Protein AF-A0A4W5QCX8-F1 (afdb_monomer)

Organism: NCBI:txid62062

Mean predicted aligned error: 12.73 Å

Radius of gyration: 21.73 Å; Cα contacts (8 Å, |Δi|>4): 89; chains: 1; bounding box: 60×42×51 Å

Secondary structure (DSSP, 8-state):
-HHHHHHHHHHHHHHHTSPPP-------TT-----------S----------S-S-EEEEEEE-SS-EEEEEEETTEEEEEEEETTEEEEEEE-----------

Structure (mmCIF, N/CA/C/O backbone):
data_AF-A0A4W5QCX8-F1
#
_entry.id   AF-A0A4W5QCX8-F1
#
loop_
_atom_site.group_PDB
_atom_site.id
_atom_site.type_symbol
_atom_site.label_atom_id
_atom_site.label_alt_id
_atom_site.label_comp_id
_atom_site.label_asym_id
_atom_site.label_entity_id
_atom_site.label_seq_id
_atom_site.pdbx_PDB_ins_code
_atom_site.Cartn_x
_atom_site.Cartn_y
_atom_site.Cartn_z
_atom_site.occupancy
_atom_site.B_iso_or_equiv
_atom_site.auth_seq_id
_atom_site.auth_comp_id
_atom_site.auth_asym_id
_atom_site.auth_atom_id
_atom_site.pdbx_PDB_model_num
ATOM 1 N N . MET A 1 1 ? 42.372 27.118 -19.068 1.00 62.50 1 MET A N 1
ATOM 2 C CA . MET A 1 1 ? 42.014 26.450 -17.790 1.00 62.50 1 MET A CA 1
ATOM 3 C C . MET A 1 1 ? 40.749 27.008 -17.118 1.00 62.50 1 MET A C 1
ATOM 5 O O . MET A 1 1 ? 39.913 26.210 -16.719 1.00 62.50 1 MET A O 1
ATOM 9 N N . ARG A 1 2 ? 40.553 28.337 -17.000 1.00 69.81 2 ARG A N 1
ATOM 10 C CA . ARG A 1 2 ? 39.353 28.930 -16.353 1.00 69.81 2 ARG A CA 1
ATOM 11 C C . ARG A 1 2 ? 38.047 28.743 -17.140 1.00 69.81 2 ARG A C 1
ATOM 13 O O . ARG A 1 2 ? 37.049 28.346 -16.555 1.00 69.81 2 ARG A O 1
ATOM 20 N N . ALA A 1 3 ? 38.078 28.945 -18.459 1.00 70.00 3 ALA A N 1
ATOM 21 C CA . ALA A 1 3 ? 36.907 28.756 -19.322 1.00 70.00 3 ALA A CA 1
ATOM 22 C C . ALA A 1 3 ? 36.401 27.301 -19.319 1.00 70.00 3 ALA A C 1
ATOM 24 O O . ALA A 1 3 ? 35.207 27.068 -19.205 1.00 70.00 3 ALA A O 1
ATOM 25 N N . LEU A 1 4 ? 37.314 26.322 -19.327 1.00 72.94 4 LEU A N 1
ATOM 26 C CA . LEU A 1 4 ? 36.968 24.898 -19.260 1.00 72.94 4 LEU A CA 1
ATOM 27 C C . LEU A 1 4 ? 36.272 24.535 -17.938 1.00 72.94 4 LEU A C 1
ATOM 29 O O . LEU A 1 4 ? 35.305 23.785 -17.941 1.00 72.94 4 LEU A O 1
ATOM 33 N N . ARG A 1 5 ? 36.719 25.111 -16.812 1.00 75.31 5 ARG A N 1
ATOM 34 C CA . ARG A 1 5 ? 36.055 24.940 -15.509 1.00 75.31 5 ARG A CA 1
ATOM 35 C C . ARG A 1 5 ? 34.653 25.542 -15.482 1.00 75.31 5 ARG A C 1
ATOM 37 O O . ARG A 1 5 ? 33.764 24.929 -14.912 1.00 75.31 5 ARG A O 1
ATOM 44 N N . LEU A 1 6 ? 34.461 26.715 -16.084 1.00 76.12 6 LEU A N 1
ATOM 45 C CA . LEU A 1 6 ? 33.152 27.375 -16.133 1.00 76.12 6 LEU A CA 1
ATOM 46 C C . LEU A 1 6 ? 32.160 26.597 -17.005 1.00 76.12 6 LEU A C 1
ATOM 48 O O . LEU A 1 6 ? 31.014 26.436 -16.604 1.00 76.12 6 LEU A O 1
ATOM 52 N N . VAL A 1 7 ? 32.622 26.043 -18.130 1.00 78.44 7 VAL A N 1
ATOM 53 C CA . VAL A 1 7 ? 31.815 25.167 -18.998 1.00 78.44 7 VAL A CA 1
ATOM 54 C C . VAL A 1 7 ? 31.485 23.840 -18.303 1.00 78.44 7 VAL A C 1
ATOM 56 O O . VAL A 1 7 ? 30.352 23.372 -18.360 1.00 78.44 7 VAL A O 1
ATOM 59 N N . LEU A 1 8 ? 32.443 23.247 -17.585 1.00 77.25 8 LEU A N 1
ATOM 60 C CA . LEU A 1 8 ? 32.191 22.045 -16.782 1.00 77.25 8 LEU A CA 1
ATOM 61 C C . LEU A 1 8 ? 31.176 22.313 -15.661 1.00 77.25 8 LEU A C 1
ATOM 63 O O . LEU A 1 8 ? 30.283 21.500 -15.449 1.00 77.25 8 LEU A O 1
ATOM 67 N N . LEU A 1 9 ? 31.269 23.460 -14.981 1.00 77.44 9 LEU A N 1
ATOM 68 C CA . LEU A 1 9 ? 30.320 23.865 -13.940 1.00 77.44 9 LEU A CA 1
ATOM 69 C C . LEU A 1 9 ? 28.922 24.135 -14.508 1.00 77.44 9 LEU A C 1
ATOM 71 O O . LEU A 1 9 ? 27.941 23.713 -13.901 1.00 77.44 9 LEU A O 1
ATOM 75 N N . SER A 1 10 ? 28.815 24.780 -15.675 1.00 77.69 10 SER A N 1
ATOM 76 C CA . SER A 1 10 ? 27.518 25.088 -16.290 1.00 77.69 10 SER A CA 1
ATOM 77 C C . SER A 1 10 ? 26.776 23.845 -16.781 1.00 77.69 10 SER A C 1
ATOM 79 O O . SER A 1 10 ? 25.553 23.867 -16.851 1.00 77.69 10 SER A O 1
ATOM 81 N N . VAL A 1 11 ? 27.493 22.767 -17.113 1.00 76.62 11 VAL A N 1
ATOM 82 C CA . VAL A 1 11 ? 26.894 21.475 -17.491 1.00 76.62 11 VAL A CA 1
ATOM 83 C C . VAL A 1 11 ? 26.642 20.593 -16.265 1.00 76.62 11 VAL A C 1
ATOM 85 O O . VAL A 1 11 ? 25.606 19.940 -16.185 1.00 76.62 11 VAL A O 1
ATOM 88 N N . ALA A 1 12 ? 27.537 20.593 -15.275 1.00 74.88 12 ALA A N 1
ATOM 89 C CA . ALA A 1 12 ? 27.390 19.763 -14.079 1.00 74.88 12 ALA A CA 1
ATOM 90 C C . ALA A 1 12 ? 26.248 20.227 -13.159 1.00 74.88 12 ALA A C 1
ATOM 92 O O . ALA A 1 12 ? 25.556 19.394 -12.578 1.00 74.88 12 ALA A O 1
ATOM 93 N N . LEU A 1 13 ? 26.025 21.539 -13.041 1.00 74.19 13 LEU A N 1
ATOM 94 C CA . LEU A 1 13 ? 24.996 22.108 -12.168 1.00 74.19 13 LEU A CA 1
ATOM 95 C C . LEU A 1 13 ? 23.558 21.665 -12.528 1.00 74.19 13 LEU A C 1
ATOM 97 O O . LEU A 1 13 ? 22.856 21.217 -11.626 1.00 74.19 13 LE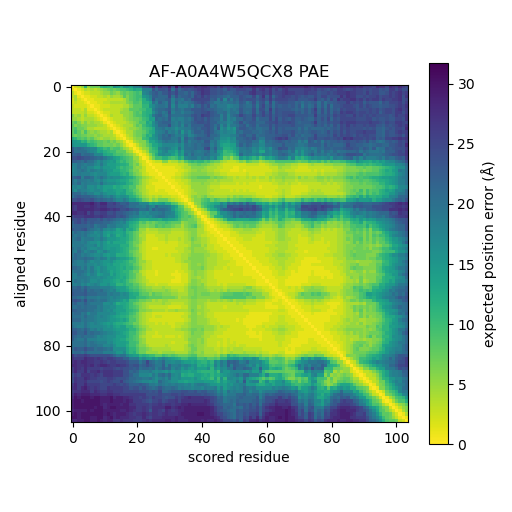U A O 1
ATOM 101 N N . PRO A 1 14 ? 23.105 21.692 -13.800 1.00 71.81 14 PRO A N 1
ATOM 102 C CA . PRO A 1 14 ? 21.791 21.158 -14.162 1.00 71.81 14 PRO A CA 1
ATOM 103 C C . PRO A 1 14 ? 21.706 19.631 -14.025 1.00 71.81 14 PRO A C 1
ATOM 105 O O . PRO A 1 14 ? 20.638 19.125 -13.698 1.00 71.81 14 PRO A O 1
ATOM 108 N N . LEU A 1 15 ? 22.819 18.904 -14.198 1.00 67.50 15 LEU A N 1
ATOM 109 C CA . LEU A 1 15 ? 22.906 17.453 -13.966 1.00 67.50 15 LEU A CA 1
ATOM 110 C C . LEU A 1 15 ? 22.689 17.069 -12.488 1.00 67.50 15 LEU A C 1
ATOM 112 O O . LEU A 1 15 ? 22.134 16.013 -12.199 1.00 67.50 15 LEU A O 1
ATOM 116 N N . LEU A 1 16 ? 23.078 17.941 -11.557 1.00 67.88 16 LEU A N 1
ATOM 117 C CA . LEU A 1 16 ? 22.834 17.790 -10.115 1.00 67.88 16 LEU A CA 1
ATOM 118 C C . LEU A 1 16 ? 21.403 18.170 -9.702 1.00 67.88 16 LEU A C 1
ATOM 120 O O . LEU A 1 16 ? 20.963 17.797 -8.617 1.00 67.88 16 LEU A O 1
ATOM 124 N N . CYS A 1 17 ? 20.683 18.906 -10.552 1.00 69.56 17 CYS A N 1
ATOM 125 C CA . CYS A 1 17 ? 19.312 19.355 -10.311 1.00 69.56 17 CYS A CA 1
ATOM 126 C C . CYS A 1 17 ? 18.255 18.477 -10.994 1.00 69.56 17 CYS A C 1
ATOM 128 O O . CYS A 1 17 ? 17.079 18.851 -10.986 1.00 69.56 17 CYS A O 1
ATOM 130 N N . LEU A 1 18 ? 18.627 17.330 -11.583 1.00 71.00 18 LEU A N 1
ATOM 131 C CA . LEU A 1 18 ? 17.606 16.382 -12.023 1.00 71.00 18 LEU A CA 1
ATOM 132 C C . LEU A 1 18 ? 16.787 15.952 -10.798 1.00 71.00 18 LEU A C 1
ATOM 134 O O . LEU A 1 18 ? 17.379 15.626 -9.764 1.00 71.00 18 LEU A O 1
ATOM 138 N N . PRO A 1 19 ? 15.444 15.935 -10.892 1.00 65.62 19 PRO A N 1
ATOM 139 C CA . PRO A 1 19 ? 14.626 15.363 -9.840 1.00 65.62 19 PRO A CA 1
ATOM 140 C C . PRO A 1 19 ? 15.120 13.939 -9.603 1.00 65.62 19 PRO A C 1
ATOM 142 O O . PRO A 1 19 ? 15.211 13.138 -10.538 1.00 65.62 19 PRO A O 1
ATOM 145 N N . SER A 1 20 ? 15.505 13.650 -8.360 1.00 65.94 20 SER A N 1
ATOM 146 C CA . SER A 1 20 ? 15.902 12.306 -7.981 1.00 65.94 20 SER A CA 1
ATOM 147 C C . SER A 1 20 ? 14.762 11.361 -8.365 1.00 65.94 20 SER A C 1
ATOM 149 O O . SER A 1 20 ? 13.595 11.680 -8.106 1.00 65.94 20 SER A O 1
ATOM 151 N N . PRO A 1 21 ? 15.053 10.227 -9.027 1.00 62.56 21 PRO A N 1
ATOM 152 C CA . PRO A 1 21 ? 14.012 9.270 -9.353 1.00 62.56 21 PRO A CA 1
ATOM 153 C C . PRO A 1 21 ? 13.273 8.930 -8.059 1.00 62.56 21 PRO A C 1
ATOM 155 O O . PRO A 1 21 ? 13.897 8.628 -7.040 1.00 62.56 21 PRO A O 1
ATOM 158 N N . SER A 1 22 ?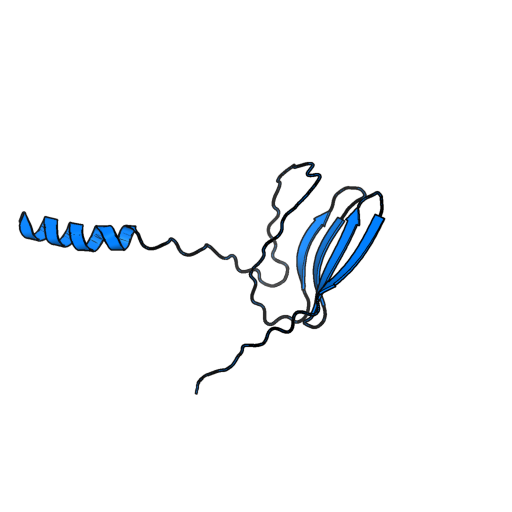 11.944 9.033 -8.069 1.00 61.22 22 SER A N 1
ATOM 159 C CA . SER A 1 22 ? 11.125 8.530 -6.971 1.00 61.22 22 SER A CA 1
ATOM 160 C C . SER A 1 22 ? 11.506 7.065 -6.774 1.00 61.22 22 SER A C 1
ATOM 162 O O . SER A 1 22 ? 11.316 6.257 -7.686 1.00 61.22 22 SER A O 1
ATOM 164 N N . HIS A 1 23 ? 12.126 6.736 -5.641 1.00 71.44 23 HIS A N 1
ATOM 165 C CA . HIS A 1 23 ? 12.666 5.403 -5.403 1.00 71.44 23 HIS A CA 1
ATOM 166 C C . HIS A 1 23 ? 11.489 4.444 -5.193 1.00 71.44 23 HIS A C 1
ATOM 168 O O . HIS A 1 23 ? 10.935 4.348 -4.102 1.00 71.44 23 HIS A O 1
ATOM 174 N N . GLY A 1 24 ? 11.055 3.784 -6.265 1.00 83.50 24 GLY A N 1
ATOM 175 C CA . GLY A 1 24 ? 10.098 2.688 -6.189 1.00 83.50 24 GLY A CA 1
ATOM 176 C C . GLY A 1 24 ? 10.780 1.428 -5.660 1.00 83.50 24 GLY A C 1
ATOM 177 O O . GLY A 1 24 ? 11.941 1.167 -5.973 1.00 83.50 24 GLY A O 1
ATOM 178 N N . ALA A 1 25 ? 10.056 0.630 -4.881 1.00 90.56 25 ALA A N 1
ATOM 179 C CA . ALA A 1 25 ? 10.496 -0.696 -4.461 1.00 90.56 25 ALA A CA 1
ATOM 180 C C . ALA A 1 25 ? 9.78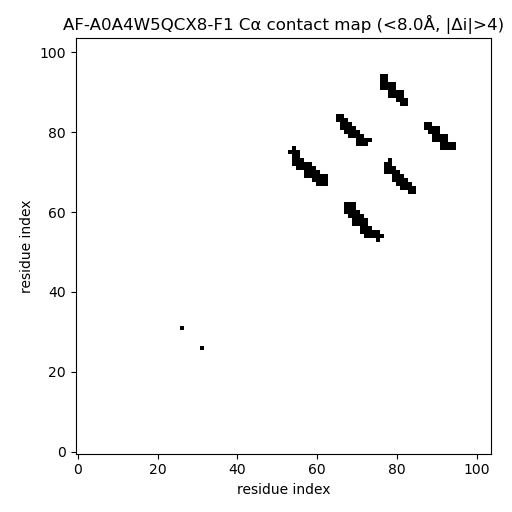2 -1.771 -5.293 1.00 90.56 25 ALA A C 1
ATOM 182 O O . ALA A 1 25 ? 8.605 -1.629 -5.627 1.00 90.56 25 ALA A O 1
ATOM 183 N N . SER A 1 26 ? 10.498 -2.844 -5.632 1.00 93.06 26 SER A N 1
ATOM 184 C CA . SER A 1 26 ? 9.917 -4.026 -6.277 1.00 93.06 26 SER A CA 1
ATOM 185 C C . SER A 1 26 ? 9.820 -5.162 -5.268 1.00 93.06 26 SER A C 1
ATOM 187 O O . SER A 1 26 ? 10.792 -5.457 -4.579 1.00 93.06 26 SER A O 1
ATOM 189 N N . TYR A 1 27 ? 8.656 -5.803 -5.217 1.00 94.06 27 TYR A N 1
ATOM 190 C CA . TYR A 1 27 ? 8.374 -6.943 -4.351 1.00 94.06 27 TYR A CA 1
ATOM 191 C C . TYR A 1 27 ? 8.055 -8.160 -5.222 1.00 94.06 27 TYR A C 1
ATOM 193 O O . TYR A 1 27 ? 7.246 -8.072 -6.150 1.00 94.06 27 TYR A O 1
ATOM 201 N N . PHE A 1 28 ? 8.693 -9.292 -4.934 1.00 92.50 28 PHE A N 1
ATOM 202 C CA . PHE A 1 28 ? 8.548 -10.541 -5.678 1.00 92.50 28 PHE A CA 1
ATOM 203 C C . PHE A 1 28 ? 8.108 -11.661 -4.736 1.00 92.50 28 PHE A C 1
ATOM 205 O O . PHE A 1 28 ? 8.641 -11.807 -3.641 1.00 92.50 28 PHE A O 1
ATOM 212 N N . GLY A 1 29 ? 7.141 -12.468 -5.175 1.00 89.94 29 GLY A N 1
ATOM 213 C CA . GLY A 1 29 ? 6.627 -13.580 -4.376 1.00 89.94 29 GLY A CA 1
ATOM 214 C C . GLY A 1 29 ? 5.923 -13.107 -3.103 1.00 89.94 29 GLY A C 1
ATOM 215 O O . GLY A 1 29 ? 4.874 -12.462 -3.183 1.00 89.94 29 GLY A O 1
ATOM 216 N N . ASP A 1 30 ? 6.496 -13.471 -1.962 1.00 92.38 30 ASP A N 1
ATOM 217 C CA . ASP A 1 30 ? 6.040 -13.205 -0.596 1.00 92.38 30 ASP A CA 1
ATOM 218 C C . ASP A 1 30 ? 6.874 -12.130 0.124 1.00 92.38 30 ASP A C 1
ATOM 220 O O . ASP A 1 30 ? 6.673 -11.882 1.312 1.00 92.38 30 ASP A O 1
ATOM 224 N N . SER A 1 31 ? 7.786 -11.451 -0.582 1.00 95.50 31 SER A N 1
ATOM 225 C CA . SER A 1 31 ? 8.571 -10.357 -0.007 1.00 95.50 31 SER A CA 1
ATOM 226 C C . SER A 1 31 ? 7.672 -9.203 0.448 1.00 95.50 31 SER A C 1
ATOM 228 O O . SER A 1 31 ? 6.765 -8.800 -0.284 1.00 95.50 31 SER A O 1
ATOM 230 N N . PHE A 1 32 ? 7.982 -8.603 1.594 1.00 94.75 32 PHE A N 1
ATOM 231 C CA . PHE A 1 32 ? 7.259 -7.452 2.129 1.00 94.75 32 PHE A CA 1
ATOM 232 C C . PHE A 1 32 ? 8.207 -6.500 2.866 1.00 94.75 32 PHE A C 1
ATOM 234 O O . PHE A 1 32 ? 9.334 -6.852 3.209 1.00 94.75 32 PHE A O 1
ATOM 241 N N . CYS A 1 33 ? 7.739 -5.279 3.119 1.00 92.75 33 CYS A N 1
ATOM 242 C CA . CYS A 1 33 ? 8.385 -4.340 4.030 1.00 92.75 33 CYS A CA 1
ATOM 243 C C . CYS A 1 33 ? 7.442 -4.069 5.201 1.00 92.75 33 CYS A C 1
ATOM 245 O O . CYS A 1 33 ? 6.239 -3.900 5.002 1.00 92.75 33 CYS A O 1
ATOM 247 N N . LYS A 1 34 ? 7.988 -4.017 6.417 1.00 91.19 34 LYS A N 1
ATOM 248 C CA . LYS A 1 34 ? 7.250 -3.616 7.612 1.00 91.19 34 LYS A CA 1
ATOM 249 C C . LYS A 1 34 ? 7.658 -2.201 7.994 1.00 91.19 34 LYS A C 1
ATOM 251 O O . LYS A 1 34 ? 8.828 -1.943 8.260 1.00 91.19 34 LYS A O 1
ATOM 256 N N . ILE A 1 35 ? 6.679 -1.306 8.054 1.00 85.88 35 ILE A N 1
ATOM 257 C CA . ILE A 1 35 ? 6.872 0.062 8.529 1.00 85.88 35 ILE A CA 1
ATOM 258 C C . ILE A 1 35 ? 6.430 0.107 9.989 1.00 85.88 35 ILE A C 1
ATOM 260 O O . ILE A 1 35 ? 5.255 -0.071 10.299 1.00 85.88 35 ILE A O 1
ATOM 264 N N . THR A 1 36 ? 7.379 0.331 10.891 1.00 78.38 36 THR A N 1
ATOM 265 C CA . THR A 1 36 ? 7.128 0.424 12.334 1.00 78.38 36 THR A CA 1
ATOM 266 C C . THR A 1 36 ? 6.942 1.893 12.715 1.00 78.38 36 THR A C 1
ATOM 268 O O . THR A 1 36 ? 7.796 2.483 13.368 1.00 78.38 36 THR A O 1
ATOM 271 N N . SER A 1 37 ? 5.867 2.527 12.247 1.00 64.19 37 SER A N 1
ATOM 272 C CA . SER A 1 37 ? 5.487 3.855 12.740 1.00 64.19 37 SER A CA 1
ATOM 273 C C . SER A 1 37 ? 4.347 3.679 13.733 1.00 64.19 37 SER A C 1
ATOM 275 O O . SER A 1 37 ? 3.250 3.275 13.359 1.00 64.19 37 SER A O 1
ATOM 277 N N . ILE A 1 38 ? 4.638 3.895 15.016 1.00 58.59 38 ILE A N 1
ATOM 278 C CA . ILE A 1 38 ? 3.620 3.935 16.066 1.00 58.59 38 ILE A CA 1
ATOM 279 C C . ILE A 1 38 ? 2.955 5.293 15.930 1.00 58.59 38 ILE A C 1
ATOM 281 O O . ILE A 1 38 ? 3.530 6.311 16.313 1.00 58.59 38 ILE A O 1
ATOM 285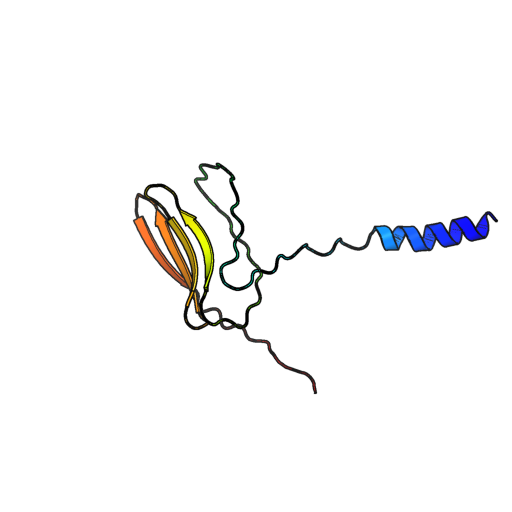 N N . GLN A 1 39 ? 1.774 5.321 15.337 1.00 56.72 39 GLN A N 1
ATOM 286 C CA . GLN A 1 39 ? 1.002 6.541 15.267 1.00 56.72 39 GLN A CA 1
ATOM 287 C C . GLN A 1 39 ? -0.464 6.163 15.448 1.00 56.72 39 GLN A C 1
ATOM 289 O O . GLN A 1 39 ? -1.076 5.525 14.599 1.00 56.72 39 GLN A O 1
ATOM 294 N N . ASP A 1 40 ? -0.971 6.485 16.634 1.00 60.16 40 ASP A N 1
ATOM 295 C CA . ASP A 1 40 ? -2.390 6.493 16.962 1.00 60.16 40 ASP A CA 1
ATOM 296 C C . ASP A 1 40 ? -3.010 7.642 16.157 1.00 60.16 40 ASP A C 1
ATOM 298 O O . ASP A 1 40 ? -2.916 8.810 16.545 1.00 60.16 40 ASP A O 1
ATOM 302 N N . VAL A 1 41 ? -3.477 7.346 14.940 1.00 62.16 41 VAL A N 1
ATOM 303 C CA . VAL A 1 41 ? -3.993 8.369 14.024 1.00 62.16 41 VAL A CA 1
ATOM 304 C C . VAL A 1 41 ? -5.491 8.203 13.864 1.00 62.16 41 VAL A C 1
ATOM 306 O O . VAL A 1 41 ? -5.975 7.219 13.314 1.00 62.16 41 VAL A O 1
ATOM 309 N N . SER A 1 42 ? -6.230 9.230 14.276 1.00 68.19 42 SER A N 1
ATOM 310 C CA . SER A 1 42 ? -7.678 9.337 14.070 1.00 68.19 42 SER A CA 1
ATOM 311 C C . SER A 1 42 ? -8.077 9.494 12.595 1.00 68.19 42 SER A C 1
ATOM 313 O O . SER A 1 42 ? -9.251 9.364 12.254 1.00 68.19 42 SER A O 1
ATOM 315 N N . SER A 1 43 ? -7.118 9.782 11.708 1.00 72.06 43 SER A N 1
ATOM 316 C CA . SER A 1 43 ? -7.319 9.903 10.262 1.00 72.06 43 SER A CA 1
ATOM 317 C C . SER A 1 43 ? -6.062 9.474 9.508 1.00 72.06 43 SER A C 1
ATOM 319 O O . SER A 1 43 ? -4.955 9.740 9.955 1.00 72.06 43 SER A O 1
ATOM 321 N N . PHE A 1 44 ? -6.200 8.838 8.349 1.00 74.38 44 PHE A N 1
ATOM 322 C CA . PHE A 1 44 ? -5.051 8.488 7.514 1.00 74.38 44 PHE A CA 1
ATOM 323 C C . PHE A 1 44 ? -5.335 8.850 6.056 1.00 74.38 44 PHE A C 1
ATOM 325 O O . PHE A 1 44 ? -6.477 8.803 5.596 1.00 74.38 44 PHE A O 1
ATOM 332 N N . HIS A 1 45 ? -4.284 9.202 5.319 1.00 79.94 45 HIS A N 1
ATOM 333 C CA . HIS A 1 45 ? -4.351 9.431 3.881 1.00 79.94 45 HIS A CA 1
ATOM 334 C C . HIS A 1 45 ? -3.355 8.508 3.183 1.00 79.94 45 HIS A C 1
ATOM 336 O O . HIS A 1 45 ? -2.153 8.569 3.443 1.00 79.94 45 HIS A O 1
ATOM 342 N N . LEU A 1 46 ? -3.854 7.659 2.284 1.00 80.19 46 LEU A N 1
ATOM 343 C CA . LEU A 1 46 ? -3.053 6.693 1.540 1.00 80.19 46 LEU A CA 1
ATOM 344 C C . LEU A 1 46 ? -3.071 7.037 0.051 1.00 80.19 46 LEU A C 1
ATOM 346 O O . LEU A 1 46 ? -4.128 7.100 -0.568 1.00 80.19 46 LEU A O 1
ATOM 350 N N . SER A 1 47 ? -1.885 7.222 -0.525 1.00 85.75 47 SER A N 1
ATOM 351 C CA . SER A 1 47 ? -1.680 7.351 -1.967 1.00 85.75 47 SER A CA 1
ATOM 352 C C . SER A 1 47 ? -0.638 6.326 -2.393 1.00 85.75 47 SER A C 1
ATOM 354 O O . SER A 1 47 ? 0.474 6.317 -1.866 1.00 85.75 47 SER A O 1
ATOM 356 N N . LEU A 1 48 ? -1.012 5.435 -3.310 1.00 85.62 48 LEU A N 1
ATOM 357 C CA . LEU A 1 48 ? -0.168 4.339 -3.772 1.00 85.62 48 LEU A CA 1
ATOM 358 C C . LEU A 1 48 ? -0.200 4.272 -5.297 1.00 85.62 48 LEU A C 1
ATOM 360 O O . LEU A 1 48 ? -1.264 4.156 -5.900 1.00 85.62 48 LEU A O 1
ATOM 364 N N . GLN A 1 49 ? 0.980 4.279 -5.912 1.00 89.94 49 GLN A N 1
ATOM 365 C CA . GLN A 1 49 ? 1.157 3.927 -7.316 1.00 89.94 49 GLN A CA 1
ATOM 366 C C . GLN A 1 49 ? 1.827 2.560 -7.376 1.00 89.94 49 GLN A C 1
ATOM 368 O O . GLN A 1 49 ? 2.888 2.360 -6.789 1.00 89.94 49 GLN A O 1
ATOM 373 N N . PHE A 1 50 ? 1.213 1.611 -8.075 1.00 91.19 50 PHE A N 1
ATOM 374 C CA . PHE A 1 50 ? 1.759 0.268 -8.221 1.00 91.19 50 PHE A CA 1
ATOM 375 C C . PHE A 1 50 ? 1.561 -0.248 -9.645 1.00 91.19 50 PHE A C 1
ATOM 377 O O . PHE A 1 50 ? 0.671 0.184 -10.379 1.00 91.19 50 PHE A O 1
ATOM 384 N N . LYS A 1 51 ? 2.400 -1.209 -10.029 1.00 92.12 51 LYS A N 1
ATOM 385 C CA . LYS A 1 51 ? 2.296 -1.938 -11.291 1.00 92.12 51 LYS A CA 1
ATOM 386 C C . LYS A 1 51 ? 2.542 -3.412 -11.019 1.00 92.12 51 LYS A C 1
ATOM 388 O O . LYS A 1 51 ? 3.546 -3.772 -10.416 1.00 92.12 51 LYS A O 1
ATOM 393 N N . THR A 1 52 ? 1.638 -4.266 -11.478 1.00 93.94 52 THR A N 1
ATOM 394 C CA . THR A 1 52 ? 1.766 -5.717 -11.332 1.00 93.94 52 THR A CA 1
ATOM 395 C C . THR A 1 52 ? 1.030 -6.431 -12.459 1.00 93.94 52 THR A C 1
ATOM 397 O O . THR A 1 52 ? 0.028 -5.932 -12.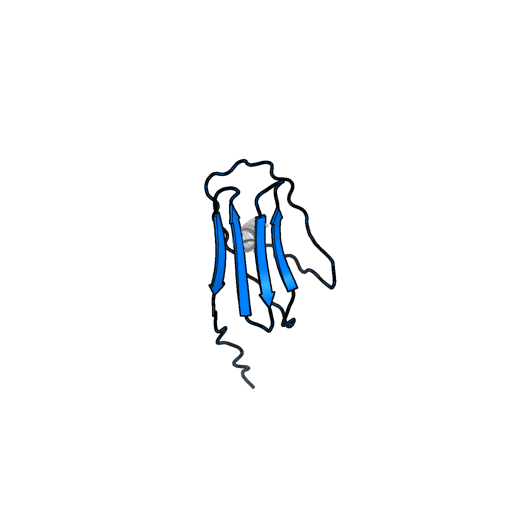965 1.00 93.94 52 THR A O 1
ATOM 400 N N . SER A 1 53 ? 1.534 -7.595 -12.866 1.00 93.50 53 SER A N 1
ATOM 401 C CA . SER A 1 53 ? 0.821 -8.528 -13.748 1.00 93.50 53 SER A CA 1
ATOM 402 C C . SER A 1 53 ? -0.032 -9.532 -12.964 1.00 93.50 53 SER A C 1
ATOM 404 O O . SER A 1 53 ? -0.843 -10.249 -13.554 1.00 93.50 53 SER A O 1
ATOM 406 N N . ARG A 1 54 ? 0.138 -9.610 -11.635 1.00 94.62 54 ARG A N 1
ATOM 407 C CA . ARG A 1 54 ? -0.645 -10.509 -10.782 1.00 94.62 54 ARG A CA 1
ATOM 408 C C . ARG A 1 54 ? -2.070 -9.982 -10.659 1.00 94.62 54 ARG A C 1
ATOM 410 O O . ARG A 1 54 ? -2.283 -8.810 -10.369 1.00 94.62 54 ARG A O 1
ATOM 417 N N . ARG A 1 55 ? -3.049 -10.876 -10.818 1.00 94.19 55 ARG A N 1
ATOM 418 C CA . ARG A 1 55 ? -4.468 -10.543 -10.612 1.00 94.19 55 ARG A CA 1
ATOM 419 C C . ARG A 1 55 ? -4.857 -10.487 -9.138 1.00 94.19 55 ARG A C 1
ATOM 421 O O . ARG A 1 55 ? -5.869 -9.875 -8.825 1.00 94.19 55 ARG A O 1
ATOM 428 N N . SER A 1 56 ? -4.077 -11.116 -8.261 1.00 94.50 56 SER A N 1
ATOM 429 C CA . SER A 1 56 ? -4.346 -11.119 -6.827 1.00 94.50 56 SER A CA 1
ATOM 430 C C . SER A 1 56 ? -3.080 -10.906 -6.007 1.00 94.50 56 SER A C 1
ATOM 432 O O . SER A 1 56 ? -2.012 -11.415 -6.372 1.00 94.50 56 SER A O 1
ATOM 434 N N . GLY A 1 57 ? -3.213 -10.174 -4.904 1.00 93.56 57 GLY A N 1
ATOM 435 C CA . GLY A 1 57 ? -2.129 -9.913 -3.962 1.00 93.56 57 GLY A CA 1
ATOM 436 C C . GLY A 1 57 ? -2.448 -8.783 -2.986 1.00 93.56 57 GLY A C 1
ATOM 437 O O . GLY A 1 57 ? -3.092 -7.801 -3.353 1.00 93.56 57 GLY A O 1
ATOM 438 N N . LEU A 1 58 ? -1.958 -8.927 -1.756 1.00 94.75 58 LEU A N 1
ATOM 439 C CA . LEU A 1 58 ? -2.020 -7.902 -0.720 1.00 94.75 58 LEU A CA 1
ATOM 440 C C . LEU A 1 58 ? -1.039 -6.770 -1.054 1.00 94.75 58 LEU A C 1
ATOM 442 O O . LEU A 1 58 ? 0.133 -7.030 -1.329 1.00 94.75 58 LEU A O 1
ATOM 446 N N . LEU A 1 59 ? -1.520 -5.528 -1.042 1.00 94.31 59 LEU A N 1
ATOM 447 C CA . LEU A 1 59 ? -0.721 -4.332 -1.332 1.00 94.31 59 LEU A CA 1
ATOM 448 C C . LEU A 1 59 ? -0.335 -3.581 -0.058 1.00 94.31 59 LEU A C 1
ATOM 450 O O . LEU A 1 59 ? 0.763 -3.036 0.0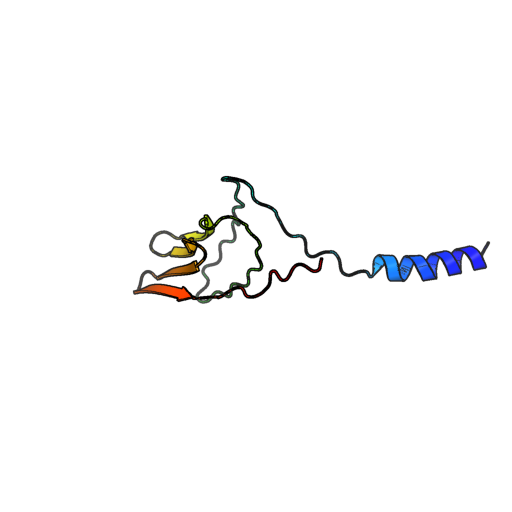24 1.00 94.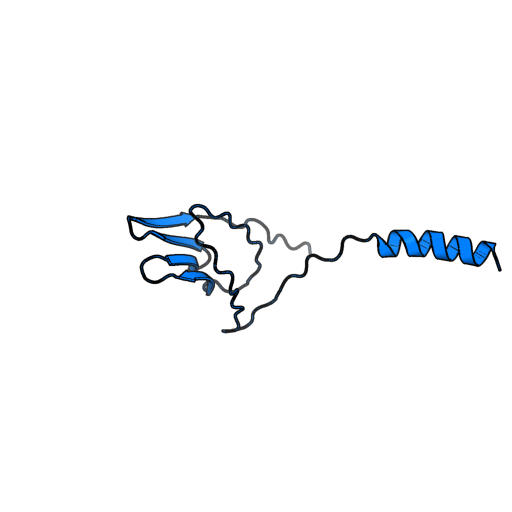31 59 LEU A O 1
ATOM 454 N N . LEU A 1 60 ? -1.230 -3.548 0.931 1.00 92.50 60 LEU A N 1
ATOM 455 C CA . LEU A 1 60 ? -0.981 -2.925 2.226 1.00 92.50 60 LEU A CA 1
ATOM 456 C C . LEU A 1 60 ? -1.830 -3.592 3.308 1.00 92.50 60 LEU A C 1
ATOM 458 O O . LEU A 1 60 ? -2.996 -3.900 3.073 1.00 92.50 60 LEU A O 1
ATOM 462 N N . LEU A 1 61 ? -1.243 -3.764 4.492 1.00 91.62 61 LEU A N 1
ATOM 463 C CA . LEU A 1 61 ? -1.918 -4.201 5.707 1.00 91.62 61 LEU A CA 1
ATOM 464 C C . LEU A 1 61 ? -1.493 -3.304 6.867 1.00 91.62 61 LEU A C 1
ATOM 466 O O . LEU A 1 61 ? -0.309 -3.220 7.195 1.00 91.62 61 LEU A O 1
ATOM 470 N N . ALA A 1 62 ? -2.475 -2.678 7.497 1.00 87.81 62 ALA A N 1
ATOM 471 C CA . ALA A 1 62 ? -2.345 -2.006 8.775 1.00 87.81 62 ALA A CA 1
ATOM 472 C C . ALA A 1 62 ? -3.325 -2.684 9.735 1.00 87.81 62 ALA A C 1
ATOM 474 O O . ALA A 1 62 ? -4.528 -2.493 9.621 1.00 87.81 62 ALA A O 1
ATOM 475 N N . ALA A 1 63 ? -2.821 -3.528 10.632 1.00 86.00 63 ALA A N 1
ATOM 476 C CA . ALA A 1 63 ? -3.640 -4.256 11.595 1.00 86.00 63 ALA A CA 1
ATOM 477 C C . ALA A 1 63 ? -3.214 -3.888 13.016 1.00 86.00 63 ALA A C 1
ATOM 479 O O . ALA A 1 63 ? -2.039 -4.030 13.370 1.00 86.00 63 ALA A O 1
ATOM 480 N N . GLY A 1 64 ? -4.173 -3.406 13.801 1.00 82.19 64 GLY A N 1
ATOM 481 C CA . GLY A 1 64 ? -4.072 -3.271 15.244 1.00 82.19 64 GLY A CA 1
ATOM 482 C C . GLY A 1 64 ? -4.657 -4.494 15.952 1.00 82.19 64 GLY A C 1
ATOM 483 O O . GLY A 1 64 ? -4.817 -5.567 15.369 1.00 82.19 64 GLY A O 1
ATOM 484 N N . MET A 1 65 ? -4.950 -4.353 17.246 1.00 81.75 65 MET A N 1
ATOM 485 C CA . MET A 1 65 ? -5.510 -5.450 18.048 1.00 81.75 65 MET A CA 1
ATOM 486 C C . MET A 1 65 ? -6.979 -5.746 17.729 1.00 81.75 65 MET A C 1
ATOM 488 O O . MET A 1 65 ? -7.399 -6.894 17.850 1.00 81.75 65 MET A O 1
ATOM 492 N N . GLN A 1 66 ? -7.768 -4.724 17.397 1.00 83.06 66 GLN A N 1
ATOM 493 C CA . GLN A 1 66 ? -9.223 -4.839 17.198 1.00 83.06 66 GLN A CA 1
ATOM 494 C C . GLN A 1 66 ? -9.702 -4.179 15.903 1.00 83.06 66 GLN A C 1
ATOM 496 O O . GLN A 1 66 ? -10.876 -4.255 15.562 1.00 83.06 66 GLN A O 1
ATOM 501 N N . ASP A 1 67 ? -8.797 -3.522 15.195 1.00 84.00 67 ASP A N 1
ATOM 502 C CA . ASP A 1 67 ? -9.035 -2.741 14.003 1.00 84.00 67 ASP A CA 1
ATOM 503 C C . ASP A 1 67 ? -8.047 -3.154 12.914 1.00 84.00 67 ASP A C 1
ATOM 505 O O . ASP A 1 67 ? -6.923 -3.598 13.173 1.00 84.00 67 ASP A O 1
ATOM 509 N N . TYR A 1 68 ? -8.481 -3.044 11.668 1.00 86.69 68 TYR A N 1
ATOM 510 C CA . TYR A 1 68 ? -7.631 -3.344 10.534 1.00 86.69 68 TYR A CA 1
ATOM 511 C C . TYR A 1 68 ? -8.009 -2.512 9.321 1.00 86.69 68 TYR A C 1
ATOM 513 O O . TYR A 1 68 ? -9.153 -2.110 9.116 1.00 86.69 68 TYR A O 1
ATOM 521 N N . LEU A 1 69 ? -7.025 -2.331 8.462 1.00 87.62 69 LEU A N 1
ATOM 522 C CA . LEU A 1 69 ? -7.180 -1.871 7.107 1.00 87.62 69 LEU A CA 1
ATOM 523 C C . LEU A 1 69 ? -6.307 -2.735 6.216 1.00 87.62 69 LEU A C 1
ATOM 525 O O . LEU A 1 69 ? -5.112 -2.904 6.475 1.00 87.62 69 LEU A O 1
ATOM 529 N N . PHE A 1 70 ? -6.878 -3.226 5.125 1.00 90.62 70 PHE A N 1
ATOM 530 C CA . PHE A 1 70 ? -6.081 -3.804 4.058 1.00 90.62 70 PHE A CA 1
ATOM 531 C C . PHE A 1 70 ? -6.540 -3.348 2.679 1.00 90.62 70 PHE A C 1
ATOM 533 O O . PHE A 1 70 ? -7.722 -3.115 2.422 1.00 90.62 70 PHE A O 1
ATOM 540 N N . LEU A 1 71 ? -5.551 -3.217 1.799 1.00 93.12 71 LEU A N 1
ATOM 541 C CA . LEU A 1 71 ? -5.704 -2.933 0.382 1.00 93.12 71 LEU A CA 1
ATOM 542 C C . LEU A 1 71 ? -5.190 -4.145 -0.385 1.00 93.12 71 LEU A C 1
ATOM 544 O O . LEU A 1 71 ? -4.031 -4.536 -0.221 1.00 93.12 71 LEU A O 1
ATOM 548 N N . GLU A 1 72 ? -6.015 -4.710 -1.252 1.00 94.00 72 GLU A N 1
ATOM 549 C CA . GLU A 1 72 ? -5.632 -5.875 -2.041 1.00 94.00 72 GLU A CA 1
ATOM 550 C C . GLU A 1 72 ? -6.158 -5.818 -3.470 1.00 94.00 72 GLU A C 1
ATOM 552 O O . GLU A 1 72 ? -7.145 -5.155 -3.790 1.00 94.00 72 GLU A O 1
ATOM 557 N N . LEU A 1 73 ? -5.485 -6.558 -4.342 1.00 94.62 73 LEU A N 1
ATOM 558 C CA . LEU A 1 73 ? -6.043 -6.973 -5.614 1.00 94.62 73 LEU A CA 1
ATOM 559 C C . LEU A 1 73 ? -6.743 -8.314 -5.427 1.00 94.62 73 LEU A C 1
ATOM 561 O O . LEU A 1 73 ? -6.126 -9.281 -4.97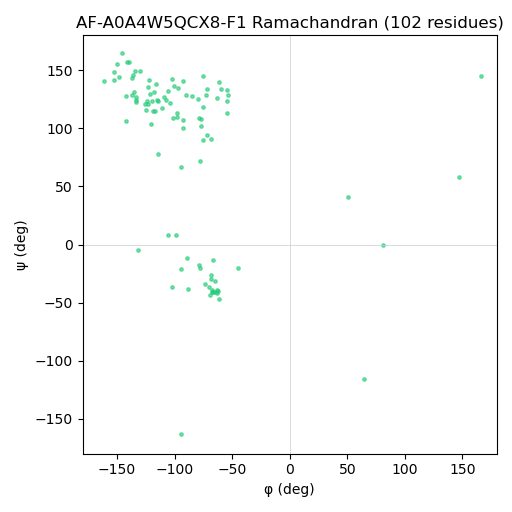5 1.00 94.62 73 LEU A O 1
ATOM 565 N N . GLN A 1 74 ? -7.991 -8.394 -5.870 1.00 92.94 74 GLN A N 1
ATOM 566 C CA . GLN A 1 74 ? -8.700 -9.651 -6.058 1.00 92.94 74 GLN A CA 1
ATOM 567 C C . GLN A 1 74 ? -9.206 -9.743 -7.493 1.00 92.94 74 GLN A C 1
ATOM 569 O O . GLN A 1 74 ? -10.052 -8.960 -7.928 1.00 92.94 74 GLN A O 1
ATOM 574 N N . ASN A 1 75 ? -8.696 -10.721 -8.239 1.00 92.88 75 ASN A N 1
ATOM 575 C CA . ASN A 1 75 ? -9.082 -10.966 -9.630 1.00 92.88 75 ASN A CA 1
ATOM 576 C C . ASN A 1 75 ? -9.016 -9.703 -10.523 1.00 92.88 75 ASN A C 1
ATOM 578 O O . ASN A 1 75 ? -9.901 -9.442 -11.336 1.00 92.88 75 ASN A O 1
ATOM 582 N N . GLY A 1 76 ? -7.970 -8.895 -10.340 1.00 90.75 76 GLY A N 1
ATOM 583 C CA . GLY A 1 76 ? -7.722 -7.654 -11.074 1.00 90.75 76 GLY A CA 1
ATOM 584 C C . GLY A 1 76 ? -8.506 -6.442 -10.568 1.00 90.75 76 GLY A C 1
ATOM 585 O O . GLY A 1 76 ? -8.346 -5.359 -11.122 1.00 90.75 76 GLY A O 1
ATOM 586 N N . LYS A 1 77 ? -9.334 -6.600 -9.530 1.00 90.31 77 LYS A N 1
ATOM 587 C CA . LYS A 1 77 ? -10.093 -5.512 -8.908 1.00 90.31 77 LYS A CA 1
ATOM 588 C C . LYS A 1 77 ? -9.411 -5.062 -7.630 1.00 90.31 77 LYS A C 1
ATOM 590 O O . LYS A 1 77 ? -8.999 -5.898 -6.830 1.00 90.31 77 LYS A O 1
ATOM 595 N N . LEU A 1 78 ? -9.333 -3.752 -7.437 1.00 91.75 78 LEU A N 1
ATOM 596 C CA . LEU A 1 78 ? -8.825 -3.170 -6.206 1.00 91.75 78 LEU A CA 1
ATOM 597 C C . LEU A 1 78 ? -9.920 -3.202 -5.132 1.00 91.75 78 LEU A C 1
ATOM 599 O O . LEU A 1 78 ? -11.028 -2.709 -5.347 1.00 91.75 78 LEU A O 1
ATOM 603 N N . GLN A 1 79 ? -9.613 -3.787 -3.981 1.00 91.69 79 GLN A N 1
ATOM 604 C CA . GLN A 1 79 ? -10.512 -3.852 -2.833 1.00 91.69 79 GLN A CA 1
ATOM 605 C C . GLN A 1 79 ? -9.861 -3.214 -1.613 1.00 91.69 79 GLN A C 1
ATOM 607 O O . GLN A 1 79 ? -8.656 -3.350 -1.390 1.00 91.69 79 GLN A O 1
ATOM 612 N N . VAL A 1 80 ? -10.683 -2.512 -0.839 1.00 89.88 80 VAL A N 1
ATOM 613 C CA . VAL A 1 80 ? -10.313 -1.893 0.428 1.00 89.88 80 VAL A CA 1
ATOM 614 C C . VAL A 1 80 ? -11.263 -2.418 1.494 1.00 89.88 80 VAL A C 1
ATOM 616 O O . VAL A 1 80 ? -12.478 -2.251 1.381 1.00 89.88 80 VAL A O 1
ATOM 619 N N . SER A 1 81 ? -10.718 -3.001 2.552 1.00 88.50 81 SER A N 1
ATOM 620 C CA . SER A 1 81 ? -11.499 -3.457 3.703 1.00 88.50 81 SER A CA 1
ATOM 621 C C . SER A 1 81 ? -10.993 -2.763 4.951 1.00 88.50 81 SER A C 1
ATOM 623 O O . SER A 1 81 ? -9.784 -2.730 5.194 1.00 88.50 81 SER A O 1
ATOM 625 N N . ILE A 1 82 ? -11.913 -2.177 5.714 1.00 86.94 82 ILE A N 1
ATOM 626 C CA . ILE A 1 82 ? -11.608 -1.380 6.898 1.00 86.94 82 ILE A CA 1
ATOM 627 C C . ILE A 1 82 ? -12.540 -1.814 8.020 1.00 86.94 82 ILE A C 1
ATOM 629 O O . ILE A 1 82 ? -13.761 -1.739 7.897 1.00 86.94 82 ILE A O 1
ATOM 633 N N . ASN A 1 83 ? -11.963 -2.211 9.141 1.00 85.81 83 ASN A N 1
ATOM 634 C CA . ASN A 1 83 ? -12.671 -2.387 10.392 1.00 85.81 83 ASN A CA 1
ATOM 635 C C . ASN A 1 83 ? -12.084 -1.400 11.391 1.00 85.81 83 ASN A C 1
ATOM 637 O O . ASN A 1 83 ? -10.908 -1.474 11.736 1.00 85.81 83 ASN A O 1
ATOM 641 N N . THR A 1 84 ? -12.901 -0.449 11.816 1.00 80.12 84 THR A N 1
ATOM 642 C CA . THR A 1 84 ? -12.620 0.330 13.013 1.00 80.12 84 THR A CA 1
ATOM 643 C C . THR A 1 84 ? -13.319 -0.397 14.154 1.00 80.12 84 THR A C 1
ATOM 645 O O . THR A 1 84 ? -14.434 -0.857 13.963 1.00 80.12 84 THR A O 1
ATOM 648 N N . CYS A 1 85 ? -12.730 -0.489 15.346 1.00 71.38 85 CYS A N 1
ATOM 649 C CA . CYS A 1 85 ? -13.325 -1.158 16.522 1.00 71.38 85 CYS A CA 1
ATOM 650 C C . CYS A 1 85 ? -14.825 -0.805 16.779 1.00 71.38 85 CYS A C 1
ATOM 652 O O . CYS A 1 85 ? -15.558 -1.558 17.413 1.00 71.38 85 CYS A O 1
ATOM 654 N N . LEU A 1 86 ? -15.305 0.322 16.235 1.00 71.06 86 LEU A N 1
ATOM 655 C CA . LEU A 1 86 ? -16.693 0.789 16.272 1.00 71.06 86 LEU A CA 1
ATOM 656 C C . LEU A 1 86 ? -17.562 0.406 15.046 1.00 71.06 86 LEU A C 1
ATOM 658 O O . LEU A 1 86 ? -18.787 0.462 15.146 1.00 71.06 86 LEU A O 1
ATOM 662 N N . SER A 1 87 ? -16.988 0.074 13.881 1.00 65.50 87 SER A N 1
ATOM 663 C CA . SER A 1 87 ? -17.721 -0.284 12.654 1.00 65.50 87 SER A CA 1
ATOM 664 C C . SER A 1 87 ? -16.882 -1.053 11.618 1.00 65.50 87 SER A C 1
ATOM 666 O O . SER A 1 87 ? -15.752 -0.675 11.316 1.00 65.50 87 SER A O 1
ATOM 668 N N . GLU A 1 88 ? -17.484 -2.047 10.959 1.00 68.62 88 GLU A N 1
ATOM 669 C CA . GLU A 1 88 ? -16.900 -2.738 9.800 1.00 68.62 88 GLU A CA 1
ATOM 670 C C . GLU A 1 88 ? -17.426 -2.157 8.474 1.00 68.62 88 GLU A C 1
ATOM 672 O O . GLU A 1 88 ? -18.627 -1.910 8.319 1.00 68.62 88 GLU A O 1
ATOM 677 N N . ARG A 1 89 ? -16.533 -1.909 7.507 1.00 70.38 89 ARG A N 1
ATOM 678 C CA . ARG A 1 89 ? -16.854 -1.374 6.175 1.00 70.38 89 ARG A CA 1
ATOM 679 C C . ARG A 1 89 ? -15.975 -2.017 5.101 1.00 70.38 89 ARG A C 1
ATOM 681 O O . ARG A 1 89 ? -14.751 -1.962 5.164 1.00 70.38 89 ARG A O 1
ATOM 688 N N . ILE A 1 90 ? -16.601 -2.541 4.050 1.00 67.12 90 ILE A N 1
ATOM 689 C CA . ILE A 1 90 ? -15.910 -3.019 2.845 1.00 67.12 90 ILE A CA 1
ATOM 690 C C . ILE A 1 90 ? -16.222 -2.053 1.702 1.00 67.12 90 ILE A C 1
ATOM 692 O O . ILE A 1 90 ? -17.385 -1.761 1.421 1.00 67.12 90 ILE A O 1
ATOM 696 N N . LEU A 1 91 ? -15.182 -1.549 1.044 1.00 68.94 91 LEU A N 1
ATOM 697 C CA . LEU A 1 91 ? -15.267 -0.646 -0.096 1.00 68.94 91 LEU A CA 1
ATOM 698 C C . LEU A 1 91 ? -14.609 -1.314 -1.305 1.00 68.94 91 LEU A C 1
ATOM 700 O O . LEU A 1 91 ? -13.403 -1.549 -1.347 1.00 68.94 91 LEU A O 1
ATOM 704 N N . ILE A 1 92 ? -15.411 -1.602 -2.325 1.00 64.69 92 ILE A N 1
ATOM 705 C CA . ILE A 1 92 ? -14.914 -2.157 -3.584 1.00 64.69 92 ILE A CA 1
ATOM 706 C C . ILE A 1 92 ? -14.775 -1.005 -4.572 1.00 64.69 92 ILE A C 1
ATOM 708 O O . ILE A 1 92 ? -15.772 -0.458 -5.046 1.00 64.69 92 ILE A O 1
ATOM 712 N N . ALA A 1 93 ? -13.537 -0.636 -4.895 1.00 61.56 93 ALA A N 1
ATOM 713 C CA . ALA A 1 93 ? -13.263 0.363 -5.913 1.00 61.56 93 ALA A CA 1
ATOM 714 C C . ALA A 1 93 ? -13.053 -0.331 -7.266 1.00 61.56 93 ALA A C 1
ATOM 716 O O . ALA A 1 93 ? -12.031 -0.965 -7.526 1.00 61.56 93 ALA A O 1
ATOM 717 N N . MET A 1 94 ? -14.030 -0.202 -8.160 1.00 49.03 94 MET A N 1
ATOM 718 C CA . MET A 1 94 ? -13.938 -0.705 -9.532 1.00 49.03 94 MET A CA 1
ATOM 719 C C . MET A 1 94 ? -13.078 0.245 -10.381 1.00 49.03 94 MET A C 1
ATOM 721 O O . MET A 1 94 ? -13.595 0.974 -11.224 1.00 49.03 94 MET A O 1
ATOM 725 N N . TYR A 1 95 ? -11.763 0.273 -10.159 1.00 47.94 95 TYR A N 1
ATOM 726 C CA . TYR A 1 95 ? -10.859 0.988 -11.062 1.00 47.94 95 TYR A CA 1
ATOM 727 C C . TYR A 1 95 ? -10.602 0.142 -12.312 1.00 47.94 95 TYR A C 1
ATOM 729 O O . TYR A 1 95 ? -9.909 -0.873 -12.270 1.00 47.94 95 TYR A O 1
ATOM 737 N N . TYR A 1 96 ? -11.165 0.571 -13.443 1.00 39.12 96 TYR A N 1
ATOM 738 C CA . TYR A 1 96 ? -10.745 0.099 -14.758 1.00 39.12 96 TYR A CA 1
ATOM 739 C C . TYR A 1 96 ? -9.435 0.803 -15.125 1.00 39.12 96 TYR A C 1
ATOM 741 O O . TYR A 1 96 ? -9.429 1.994 -15.425 1.00 39.12 96 TYR A O 1
ATOM 749 N N . GLN A 1 97 ? -8.318 0.077 -15.116 1.00 45.22 97 GLN A N 1
ATOM 750 C CA . GLN A 1 97 ? -7.063 0.581 -15.670 1.00 45.22 97 GLN A CA 1
ATOM 751 C C . GLN A 1 97 ? -7.146 0.523 -17.205 1.00 45.22 97 GLN A C 1
ATOM 753 O O . GLN A 1 97 ? -6.793 -0.482 -17.824 1.00 45.22 97 GLN A O 1
ATOM 758 N N . THR A 1 98 ? -7.629 1.583 -17.851 1.00 44.72 98 THR A N 1
ATOM 759 C CA . THR A 1 98 ? -7.418 1.768 -19.293 1.00 44.72 98 THR A CA 1
ATOM 760 C C . THR A 1 98 ? -5.979 2.214 -19.527 1.00 44.72 98 THR A C 1
ATOM 762 O O . THR A 1 98 ? -5.598 3.285 -19.063 1.00 44.72 98 THR A O 1
ATOM 765 N N . GLY A 1 99 ? -5.183 1.425 -20.261 1.00 40.69 99 GLY A N 1
ATOM 766 C CA . GLY A 1 99 ? -3.929 1.934 -20.833 1.00 40.69 99 GLY A CA 1
ATOM 767 C C . GLY A 1 99 ? -2.762 0.956 -20.958 1.00 40.69 99 GLY A C 1
ATOM 768 O O . GLY A 1 99 ? -1.680 1.235 -20.456 1.00 40.69 99 GLY A O 1
ATOM 769 N N . LEU A 1 100 ? -2.937 -0.153 -21.681 1.00 40.94 100 LEU A N 1
ATOM 770 C CA . LEU A 1 100 ? -1.841 -0.766 -22.443 1.00 40.94 100 LEU A CA 1
ATOM 771 C C . LEU A 1 100 ? -2.191 -0.651 -23.930 1.00 40.94 100 LEU A C 1
ATOM 773 O O . LEU A 1 100 ? -2.638 -1.611 -24.547 1.00 40.94 100 LEU A O 1
ATOM 777 N N . THR A 1 101 ? -2.006 0.531 -24.518 1.00 46.81 101 THR A N 1
ATOM 778 C CA . THR A 1 101 ? -1.855 0.630 -25.974 1.00 46.81 101 THR A CA 1
ATOM 779 C C . THR A 1 101 ? -0.368 0.582 -26.285 1.00 46.81 101 THR A C 1
ATOM 781 O O . THR A 1 101 ? 0.362 1.553 -26.104 1.00 46.81 101 THR A O 1
ATOM 784 N N . LYS A 1 102 ? 0.076 -0.600 -26.704 1.00 36.50 102 LYS A N 1
ATOM 785 C CA . LYS A 1 102 ? 1.367 -0.843 -27.345 1.00 36.50 102 LYS A CA 1
ATOM 786 C C . LYS A 1 102 ? 1.402 -0.075 -28.678 1.00 36.50 102 LYS A C 1
ATOM 788 O O . LYS A 1 102 ? 0.502 -0.317 -29.480 1.00 36.50 102 LYS A O 1
ATOM 793 N N . PRO A 1 103 ? 2.396 0.779 -28.973 1.00 43.97 103 PRO A N 1
ATOM 794 C CA . PRO A 1 103 ? 2.720 1.094 -30.351 1.00 43.97 103 PRO A CA 1
ATOM 795 C C . PRO A 1 103 ? 3.664 0.012 -30.882 1.00 43.97 103 PRO A C 1
ATOM 797 O O . PRO A 1 103 ? 4.642 -0.366 -30.232 1.00 43.97 103 PRO A O 1
ATOM 800 N N . THR A 1 104 ? 3.254 -0.529 -32.022 1.00 56.03 104 THR A N 1
ATOM 801 C CA . THR A 1 104 ? 4.006 -1.342 -32.984 1.00 56.03 104 THR A CA 1
ATOM 802 C C . THR A 1 104 ? 5.341 -0.738 -33.370 1.00 56.03 104 THR A C 1
ATOM 804 O O . THR A 1 104 ? 5.372 0.502 -33.537 1.00 56.03 104 THR A O 1
#

pLDDT: mean 76.96, std 15.55, range [36.5, 95.5]

Solvent-accessible surface area (backbone atoms only — not comparable to full-atom values): 7095 Å² total; per-residue (Å²): 115,69,67,60,52,52,5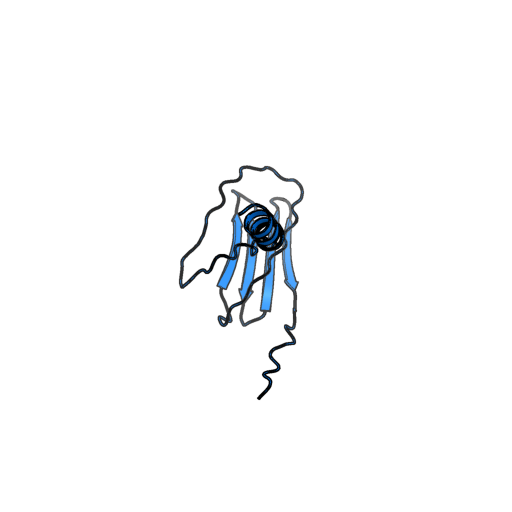3,50,48,66,55,48,54,61,68,72,62,53,79,74,75,80,86,76,84,88,73,62,96,86,57,83,84,86,81,90,74,92,67,95,61,98,69,87,86,88,85,84,89,87,85,77,92,66,39,58,48,81,74,46,78,51,73,63,97,72,29,35,38,38,36,30,34,55,83,62,33,46,37,39,40,39,31,49,80,89,49,80,49,78,47,75,48,85,65,78,86,83,79,86,81,78,84,131

Foldseek 3Di:
DVVVVVVVCVVVVVVVVDDDPPDDDDDDDPDDDDDPDPDPDPDDDDDDDDDDPDQWDWDDWDDDPQWIWTWMHDRNWIWIWTDDNVDTDTDTDRDDPPDDPDDD

Sequence (104 aa):
MRALRLVLLSVALPLLCLPSPSHGASYFGDSFCKITSIQDVSSFHLSLQFKTSRRSGLLLLAAGMQDYLFLELQNGKLQVSINTCLSERILIAMYYQTGLTKPT

InterPro domains:
  IPR001791 Laminin G domain [PF02210] (50-84)
  IPR001791 Laminin G domain [cd00110] (24-84)
  IPR013320 Concanavalin A-like lectin/glucanase domain superfamily [SSF49899] (20-84)

Nearest PDB structures (foldseek):
  2h0b-assembly2_B  TM=8.630E-01  e=7.096E-02  Bos taurus
  6pnq-assembly1_A  TM=8.361E-01  e=7.549E-02  Mus musculus
  6pnp-assembly1_A  TM=8.549E-01  e=9.672E-02  Mus musculus
  2f0c-assembly1_C  TM=2.649E-01  e=1.778E+00  Lactococcus phage TP901-1
  3hg0-assembly1_A  TM=3.025E-01  e=2.578E+00  Lactococcus phage TP901-1